Protein 8WZC (pdb70)

Sequence (163 aa):
SNADLRHIVIDGSNVAMVHGLQHYFSSRGIAIAVQYFWDRGHRDITVFVPQWAFSKDAKVRESHFLQKLYSLSLLSLTPSRVMDGKRISSYDDRFMVKLAEETDGIIVSNDQFRDLAEESEKWMAIIRERLLPFTFVGNLFMVPDDPLGRNGPTLDEFLKKPA

InterPro domains:
  IPR021869 Ribonuclease Zc3h12a-like, NYN domain [PF11977] (437-589)
  IPR036612 K Homology domain, type 1 superfamily [SSF54791] (58-141)
  IPR051101 ZC3H12/N4BP1 Ribonuclease and Regulator [PTHR12876] (349-623)
  IPR056578 N4BP1, C-terminal UBA domain [PF23054] (630-675)
  IPR056629 N4BP1, first type I KH-domain [PF23050] (12-75)
  IPR056629 N4BP1, first type I KH-domain [cd09032] (12-74)
  IPR056630 N4BP1, second type I KH-domain [PF23052] (76-196)

Radius of gyration: 15.62 Å; Cα contacts (8 Å, |Δi|>4): 281; chains: 1; bounding box: 35×49×38 Å

Structure (mmCIF, N/CA/C/O backbone):
data_8WZC
#
_entry.id   8WZC
#
_cell.length_a   111.197
_cell.length_b   111.197
_cell.length_c   111.197
_cell.angle_alpha   90.000
_cell.angle_beta   90.000
_cell.angle_gamma   90.000
#
_symmetry.space_group_name_H-M   'P 41 3 2'
#
loop_
_entity.id
_entity.type
_entity.pdbx_description
1 polymer 'Protein KHNYN'
2 polymer "RNA (5'-R(P*UP*UP*UP*AP*U)-3')"
3 non-polymer GLYCEROL
4 non-polymer 'MAGNESIUM ION'
5 water water
#
loop_
_atom_site.group_PDB
_atom_site.id
_atom_site.type_symbol
_atom_site.label_atom_id
_atom_site.label_alt_id
_atom_site.label_comp_id
_atom_site.label_asym_id
_atom_site.label_entity_id
_atom_site.label_seq_id
_atom_site.pdbx_PDB_ins_code
_atom_site.Cartn_x
_atom_site.Cartn_y
_atom_site.Cartn_z
_atom_site.occupancy
_atom_site.B_iso_or_equiv
_atom_site.auth_seq_id
_atom_site.auth_comp_id
_atom_site.auth_asym_id
_atom_site.auth_atom_id
_atom_site.pdbx_PDB_model_num
ATOM 1 N N . SER A 1 1 ? 71.615 106.687 58.549 1.000 103.729 474 SER A N 1
ATOM 2 C CA . SER A 1 1 ? 72.717 107.656 58.784 1.000 105.762 474 SER A CA 1
ATOM 3 C C . SER A 1 1 ? 72.395 108.929 58.005 1.000 120.766 474 SER A C 1
ATOM 4 O O . SER A 1 1 ? 71.996 109.934 58.592 1.000 131.038 474 SER A O 1
ATOM 7 N N . ASN A 1 2 ? 72.494 108.852 56.673 1.000 118.363 475 ASN A N 1
ATOM 8 C CA . ASN A 1 2 ? 72.303 110.025 55.838 1.000 122.755 475 ASN A CA 1
ATOM 9 C C . ASN A 1 2 ? 71.107 109.827 54.909 1.000 119.448 475 ASN A C 1
ATOM 10 O O . ASN A 1 2 ? 70.836 110.698 54.085 1.000 130.934 475 ASN A O 1
ATOM 15 N N . ALA A 1 3 ? 70.386 108.704 55.068 1.000 102.456 476 ALA A N 1
ATOM 16 C CA . ALA A 1 3 ? 69.254 108.355 54.214 1.000 96.158 476 ALA A CA 1
ATOM 17 C C . ALA A 1 3 ? 69.691 108.008 52.786 1.000 84.786 476 ALA A C 1
ATOM 18 O O . ALA A 1 3 ? 68.850 107.889 51.897 1.000 83.001 476 ALA A O 1
ATOM 20 N N . ASP A 1 4 ? 70.999 107.827 52.559 1.000 76.048 477 ASP A N 1
ATOM 21 C CA . ASP A 1 4 ? 71.489 107.348 51.276 1.000 71.362 477 ASP A CA 1
ATOM 22 C C . ASP A 1 4 ? 72.051 105.926 51.416 1.000 53.439 477 ASP A C 1
ATOM 23 O O . ASP A 1 4 ? 72.572 105.390 50.438 1.000 47.458 477 ASP A O 1
ATOM 28 N N . LEU A 1 5 ? 71.892 105.295 52.600 1.000 43.778 478 LEU A N 1
ATOM 29 C CA . LEU A 1 5 ? 72.372 103.931 52.820 1.000 37.986 478 LEU A CA 1
ATOM 30 C C . LEU A 1 5 ? 71.543 102.905 52.047 1.000 35.162 478 LEU A C 1
ATOM 31 O O . LEU A 1 5 ? 70.317 102.985 52.009 1.000 34.853 478 LEU A O 1
ATOM 36 N N . ARG A 1 6 ? 72.205 101.886 51.479 1.000 29.053 479 ARG A N 1
ATOM 37 C CA . ARG A 1 6 ? 71.527 100.834 50.741 1.000 32.576 479 ARG A CA 1
ATOM 38 C C . ARG A 1 6 ? 70.881 99.837 51.711 1.000 28.622 479 ARG A C 1
ATOM 39 O O . ARG A 1 6 ? 71.338 99.669 52.842 1.000 29.309 479 ARG A O 1
ATOM 47 N N . HIS A 1 7 ? 69.829 99.181 51.223 1.000 28.084 480 HIS A N 1
ATOM 48 C CA . HIS A 1 7 ? 69.215 98.046 51.892 1.000 26.701 480 HIS A CA 1
ATOM 49 C C . HIS A 1 7 ? 70.254 96.908 51.969 1.000 25.434 480 HIS A C 1
ATOM 50 O O . HIS A 1 7 ? 70.882 96.557 50.980 1.000 26.854 480 HIS A O 1
ATOM 57 N N . ILE A 1 8 ? 70.343 96.269 53.125 1.000 24.411 481 ILE A N 1
ATOM 58 C CA . ILE A 1 8 ? 71.235 95.119 53.325 1.000 23.256 481 ILE A CA 1
ATOM 59 C C . ILE A 1 8 ? 70.431 93.814 53.304 1.000 23.356 481 ILE A C 1
ATOM 60 O O . ILE A 1 8 ? 69.564 93.603 54.153 1.000 21.627 481 ILE A O 1
ATOM 65 N N . VAL A 1 9 ? 70.681 92.963 52.317 1.000 20.170 482 VAL A N 1
ATOM 66 C CA . VAL A 1 9 ? 70.069 91.648 52.208 1.000 21.567 482 VAL A CA 1
ATOM 67 C C . VAL A 1 9 ? 71.098 90.623 52.713 1.000 23.248 482 VAL A C 1
ATOM 68 O O . VAL A 1 9 ? 72.141 90.510 52.101 1.000 24.399 482 VAL A O 1
ATOM 72 N N . ILE A 1 10 ? 70.773 89.854 53.751 1.000 22.078 483 ILE A N 1
ATOM 73 C CA . ILE A 1 10 ? 71.695 88.870 54.328 1.000 20.033 483 ILE A CA 1
ATOM 74 C C . ILE A 1 10 ? 71.298 87.449 53.976 1.000 20.987 483 ILE A C 1
ATOM 75 O O . ILE A 1 10 ? 70.170 86.988 54.167 1.000 21.310 483 ILE A O 1
ATOM 80 N N . ASP A 1 11 ? 72.263 86.725 53.383 1.000 22.921 484 ASP A N 1
ATOM 81 C CA . ASP A 1 11 ? 72.168 85.297 53.175 1.000 19.658 484 ASP A CA 1
ATOM 82 C C . ASP A 1 11 ? 72.380 84.667 54.536 1.000 22.152 484 ASP A C 1
ATOM 83 O O . ASP A 1 11 ? 73.516 84.480 54.990 1.000 22.392 484 ASP A O 1
ATOM 88 N N . GLY A 1 12 ? 71.292 84.414 55.260 1.000 19.521 485 GLY A N 1
ATOM 89 C CA . GLY A 1 12 ? 71.432 83.951 56.629 1.000 17.894 485 GLY A CA 1
ATOM 90 C C . GLY A 1 12 ? 72.095 82.586 56.744 1.000 18.778 485 GLY A C 1
ATOM 91 O O . GLY A 1 12 ? 72.876 82.364 57.661 1.000 19.008 485 GLY A O 1
ATOM 92 N N . SER A 1 13 ? 71.749 81.657 55.855 1.000 20.681 486 SER A N 1
ATOM 93 C CA . SER A 1 13 ? 72.296 80.311 55.915 1.000 22.244 486 SER A CA 1
ATOM 94 C C . SER A 1 13 ? 73.804 80.379 55.744 1.000 20.902 486 SER A C 1
ATOM 95 O O . SER A 1 13 ? 74.576 79.673 56.423 1.000 23.073 486 SER A O 1
ATOM 98 N N . ASN A 1 14 ? 74.224 81.190 54.772 1.000 21.773 487 ASN A N 1
ATOM 99 C CA . ASN A 1 14 ? 75.638 81.306 54.444 1.000 21.114 487 ASN A CA 1
ATOM 100 C C . ASN A 1 14 ? 76.422 81.895 55.617 1.000 23.663 487 ASN A C 1
ATOM 101 O O . ASN A 1 14 ? 77.478 81.376 56.026 1.000 21.078 487 ASN A O 1
ATOM 106 N N . VAL A 1 15 ? 75.907 82.970 56.197 1.000 17.985 488 VAL A N 1
ATOM 107 C CA . VAL A 1 15 ? 76.531 83.574 57.357 1.000 16.684 488 VAL A CA 1
ATOM 108 C C . VAL A 1 15 ? 76.564 82.587 58.528 1.000 18.140 488 VAL A C 1
ATOM 109 O O . VAL A 1 15 ? 77.560 82.526 59.263 1.000 18.958 488 VAL A O 1
ATOM 113 N N . ALA A 1 16 ? 75.433 81.906 58.810 1.000 17.172 489 ALA A N 1
ATOM 114 C CA . ALA A 1 16 ? 75.385 81.027 59.974 1.000 16.328 489 ALA A CA 1
ATOM 115 C C . ALA A 1 16 ? 76.425 79.899 59.840 1.000 17.079 489 ALA A C 1
ATOM 116 O O . ALA A 1 16 ? 77.055 79.533 60.824 1.000 18.361 489 ALA A O 1
ATOM 118 N N . MET A 1 17 ? 76.511 79.306 58.642 1.000 17.060 490 MET A N 1
ATOM 119 C CA . MET A 1 17 ? 77.407 78.199 58.360 1.000 18.275 490 MET A CA 1
ATOM 120 C C . MET A 1 17 ? 78.870 78.639 58.439 1.000 21.403 490 MET A C 1
ATOM 121 O O . MET A 1 17 ? 79.687 77.875 58.910 1.000 20.412 490 MET A O 1
ATOM 126 N N . VAL A 1 18 ? 79.208 79.851 58.027 1.000 19.030 491 VAL A N 1
ATOM 127 C CA . VAL A 1 18 ? 80.563 80.338 58.146 1.000 21.442 491 VAL A CA 1
ATOM 128 C C . VAL A 1 18 ? 80.917 80.534 59.600 1.000 21.816 491 VAL A C 1
ATOM 129 O O . VAL A 1 18 ? 81.960 80.076 60.077 1.000 21.793 491 VAL A O 1
ATOM 133 N N . HIS A 1 19 ? 80.030 81.173 60.355 1.000 19.400 492 HIS A N 1
ATOM 134 C CA . HIS A 1 19 ? 80.266 81.337 61.766 1.000 17.882 492 HIS A CA 1
ATOM 135 C C . HIS A 1 19 ? 80.435 79.972 62.446 1.000 20.150 492 HIS A C 1
ATOM 136 O O . HIS A 1 19 ? 81.223 79.847 63.384 1.000 18.307 492 HIS A O 1
ATOM 143 N N . GLY A 1 20 ? 79.689 78.956 61.996 1.000 18.024 493 GLY A N 1
ATOM 144 C CA . GLY A 1 20 ? 79.717 77.630 62.596 1.000 19.748 493 GLY A CA 1
ATOM 145 C C . GLY A 1 20 ? 80.798 76.691 62.030 1.000 18.786 493 GLY A C 1
ATOM 146 O O . GLY A 1 20 ? 80.672 75.475 62.207 1.000 19.219 493 GLY A O 1
ATOM 147 N N . LEU A 1 21 ? 81.739 77.249 61.250 1.000 18.116 494 LEU A N 1
ATOM 148 C CA . LEU A 1 21 ? 82.844 76.508 60.640 1.000 18.897 494 LEU A CA 1
ATOM 149 C C . LEU A 1 21 ? 82.372 75.355 59.772 1.000 20.635 494 LEU A C 1
ATOM 150 O O . LEU A 1 21 ? 83.002 74.276 59.759 1.000 19.670 494 LEU A O 1
ATOM 155 N N . GLN A 1 22 ? 81.287 75.596 59.034 1.000 17.452 495 GLN A N 1
ATOM 156 C CA . GLN A 1 22 ? 80.685 74.662 58.121 1.000 20.032 495 GLN A CA 1
ATOM 157 C C . GLN A 1 22 ? 80.197 73.425 58.863 1.000 22.718 495 GLN A C 1
ATOM 158 O O . GLN A 1 22 ? 79.920 72.429 58.248 1.000 26.461 495 GLN A O 1
ATOM 164 N N . HIS A 1 23 ? 80.004 73.507 60.166 1.000 20.426 496 HIS A N 1
ATOM 165 C CA . HIS A 1 23 ? 79.513 72.385 60.915 1.000 20.863 496 HIS A CA 1
ATOM 166 C C . HIS A 1 23 ? 78.158 72.723 61.559 1.000 19.683 496 HIS A C 1
ATOM 167 O O . HIS A 1 23 ? 77.211 71.966 61.470 1.000 25.258 496 HIS A O 1
ATOM 174 N N . TYR A 1 24 ? 78.107 73.807 62.314 1.000 20.676 497 TYR A N 1
ATOM 175 C CA . TYR A 1 24 ? 76.876 74.231 62.965 1.000 18.126 497 TYR A CA 1
ATOM 176 C C . TYR A 1 24 ? 76.199 75.298 62.128 1.000 19.203 497 TYR A C 1
ATOM 177 O O . TYR A 1 24 ? 76.897 76.143 61.560 1.000 18.612 497 TYR A O 1
ATOM 186 N N . PHE A 1 25 ? 74.865 75.304 62.113 1.000 20.198 498 PHE A N 1
ATOM 187 C CA . PHE A 1 25 ? 74.099 76.473 61.652 1.000 19.708 498 PHE A CA 1
ATOM 188 C C . PHE A 1 25 ? 74.072 77.432 62.817 1.000 19.973 498 PHE A C 1
ATOM 189 O O . PHE A 1 25 ? 73.245 77.304 63.721 1.000 22.486 498 PHE A O 1
ATOM 197 N N . SER A 1 26 ? 75.036 78.357 62.829 1.000 18.831 499 SER A N 1
ATOM 198 C CA . SER A 1 26 ? 75.314 79.153 64.027 1.000 17.868 499 SER A CA 1
ATOM 199 C C . SER A 1 26 ? 74.534 80.471 63.955 1.000 21.535 499 SER A C 1
ATOM 200 O O . SER A 1 26 ? 74.975 81.447 63.344 1.000 20.032 499 SER A O 1
ATOM 203 N N . SER A 1 27 ? 73.382 80.510 64.631 1.000 18.038 500 SER A N 1
ATOM 204 C CA . SER A 1 27 ? 72.473 81.632 64.510 1.000 19.106 500 SER A CA 1
ATOM 205 C C . SER A 1 27 ? 73.147 82.908 65.004 1.000 18.174 500 SER A C 1
ATOM 206 O O . SER A 1 27 ? 72.825 83.994 64.527 1.000 18.207 500 SER A O 1
ATOM 209 N N . ARG A 1 28 ? 74.021 82.786 66.018 1.000 18.142 501 ARG A N 1
ATOM 210 C CA . ARG A 1 28 ? 74.712 83.931 66.589 1.000 17.893 501 ARG A CA 1
ATOM 211 C C . ARG A 1 28 ? 75.426 84.735 65.514 1.000 18.249 501 ARG A C 1
ATOM 212 O O . ARG A 1 28 ? 75.507 85.945 65.606 1.000 18.775 501 ARG A O 1
ATOM 220 N N . GLY A 1 29 ? 75.970 84.038 64.498 1.000 17.501 502 GLY A N 1
ATOM 221 C CA . GLY A 1 29 ? 76.706 84.693 63.420 1.000 18.866 502 GLY A CA 1
ATOM 222 C C . GLY A 1 29 ? 75.836 85.650 62.618 1.000 17.830 502 GLY A C 1
ATOM 223 O O . GLY A 1 29 ? 76.277 86.714 62.256 1.000 17.610 502 GLY A O 1
ATOM 224 N N . ILE A 1 30 ? 74.567 85.290 62.435 1.000 18.197 503 ILE A N 1
ATOM 225 C CA . ILE A 1 30 ? 73.609 86.144 61.763 1.000 18.473 503 ILE A CA 1
ATOM 226 C C . ILE A 1 30 ? 73.346 87.385 62.616 1.000 17.294 503 ILE A C 1
ATOM 227 O O . ILE A 1 30 ? 73.373 88.484 62.077 1.000 18.375 503 ILE A O 1
ATOM 232 N N . ALA A 1 31 ? 73.108 87.231 63.912 1.000 18.909 504 ALA A N 1
ATOM 233 C CA . ALA A 1 31 ? 72.893 88.394 64.778 1.000 21.614 504 ALA A CA 1
ATOM 234 C C . ALA A 1 31 ? 74.116 89.320 64.797 1.000 23.065 504 ALA A C 1
ATOM 235 O O . ALA A 1 31 ? 73.948 90.531 64.802 1.000 19.635 504 ALA A O 1
ATOM 237 N N . ILE A 1 32 ? 75.343 88.761 64.771 1.000 21.120 505 ILE A N 1
ATOM 238 C CA . ILE A 1 32 ? 76.552 89.562 64.754 1.000 19.790 505 ILE A CA 1
ATOM 239 C C . ILE A 1 32 ? 76.624 90.362 63.454 1.000 20.652 505 ILE A C 1
ATOM 240 O O . ILE A 1 32 ? 77.002 91.539 63.455 1.000 24.215 505 ILE A O 1
ATOM 245 N N . ALA A 1 33 ? 76.342 89.702 62.318 1.000 20.326 506 ALA A N 1
ATOM 246 C CA . ALA A 1 33 ? 76.373 90.366 61.025 1.000 19.984 506 ALA A CA 1
ATOM 247 C C . ALA A 1 33 ? 75.365 91.522 61.028 1.000 22.400 506 ALA A C 1
ATOM 248 O O . ALA A 1 33 ? 75.660 92.615 60.571 1.000 20.738 506 ALA A O 1
ATOM 250 N N . VAL A 1 34 ? 74.156 91.289 61.546 1.000 20.690 507 VAL A N 1
ATOM 251 C CA . VAL A 1 34 ? 73.131 92.326 61.559 1.000 22.278 507 VAL A CA 1
ATOM 252 C C . VAL A 1 34 ? 73.614 93.495 62.394 1.000 20.623 507 VAL A C 1
ATOM 253 O O . VAL A 1 34 ? 73.514 94.633 61.942 1.000 20.849 507 VAL A O 1
ATOM 257 N N . GLN A 1 35 ? 74.192 93.213 63.561 1.000 21.538 508 GLN A N 1
ATOM 258 C CA . GLN A 1 35 ? 74.644 94.274 64.454 1.000 22.739 508 GLN A CA 1
ATOM 259 C C . GLN A 1 35 ? 75.721 95.153 63.796 1.000 26.982 508 GLN A C 1
ATOM 260 O O . GLN A 1 35 ? 75.796 96.374 64.047 1.000 27.816 508 GLN A O 1
ATOM 266 N N . TYR A 1 36 ? 76.549 94.543 62.951 1.000 24.744 509 TYR A N 1
ATOM 267 C CA . TYR A 1 36 ? 77.608 95.258 62.259 1.000 22.173 509 TYR A CA 1
ATOM 268 C C . TYR A 1 36 ? 76.987 96.393 61.433 1.000 24.297 509 TYR A C 1
ATOM 269 O O . TYR A 1 36 ? 77.414 97.566 61.526 1.000 24.415 509 TYR A O 1
ATOM 278 N N . PHE A 1 37 ? 75.990 96.045 60.604 1.000 22.051 510 PHE A N 1
ATOM 279 C CA . PHE A 1 37 ? 75.348 97.003 59.712 1.000 23.008 510 PHE A CA 1
ATOM 280 C C . PHE A 1 37 ? 74.508 98.000 60.511 1.000 24.954 510 PHE A C 1
ATOM 281 O O . PHE A 1 37 ? 74.529 99.192 60.208 1.000 25.712 510 PHE A O 1
ATOM 289 N N . TRP A 1 38 ? 73.806 97.503 61.539 1.000 25.038 51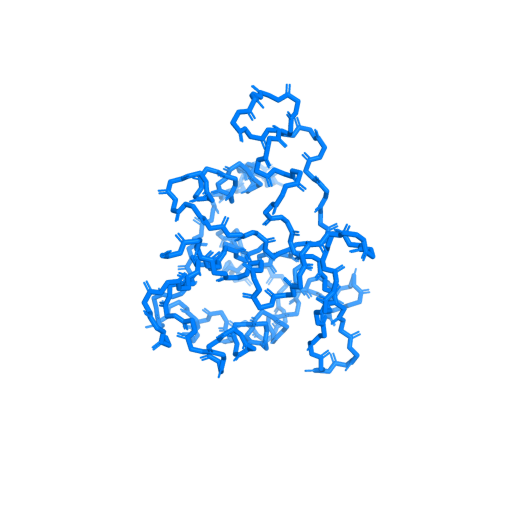1 TRP A N 1
ATOM 290 C CA . TRP A 1 38 ? 73.000 98.357 62.395 1.000 27.349 511 TRP A CA 1
ATOM 291 C C . TRP A 1 38 ? 73.851 99.479 62.999 1.000 30.764 511 TRP A C 1
ATOM 292 O O . TRP A 1 38 ? 73.424 100.634 63.062 1.000 26.633 511 TRP A O 1
ATOM 303 N N . ASP A 1 39 ? 75.040 99.099 63.476 1.000 28.649 512 ASP A N 1
ATOM 304 C CA . ASP A 1 39 ? 75.956 100.000 64.144 1.000 30.752 512 ASP A CA 1
ATOM 305 C C . ASP A 1 39 ? 76.469 101.044 63.157 1.000 32.191 512 ASP A C 1
ATOM 306 O O . ASP A 1 39 ? 76.842 102.129 63.592 1.000 33.937 512 ASP A O 1
ATOM 311 N N . ARG A 1 40 ? 76.485 100.741 61.851 1.000 29.579 513 ARG A N 1
ATOM 312 C CA . ARG A 1 40 ? 76.850 101.739 60.859 1.000 31.917 513 ARG A CA 1
ATOM 313 C C . ARG A 1 40 ? 75.681 102.679 60.503 1.000 34.383 513 ARG A C 1
ATOM 314 O O . ARG A 1 40 ? 75.860 103.577 59.693 1.000 33.733 513 ARG A O 1
ATOM 322 N N . GLY A 1 41 ? 74.478 102.436 61.023 1.000 30.934 514 GLY A N 1
ATOM 323 C CA . GLY A 1 41 ? 73.327 103.289 60.747 1.000 34.481 514 GLY A CA 1
ATOM 324 C C . GLY A 1 41 ? 72.306 102.676 59.792 1.000 37.935 514 GLY A C 1
ATOM 325 O O . GLY A 1 41 ? 71.283 103.301 59.516 1.000 33.782 514 GLY A O 1
ATOM 326 N N . HIS A 1 42 ? 72.545 101.437 59.329 1.000 32.180 515 HIS A N 1
ATOM 327 C CA . HIS A 1 42 ? 71.619 100.800 58.410 1.000 30.765 515 HIS A CA 1
ATOM 328 C C . HIS A 1 42 ? 70.353 100.453 59.181 1.000 30.623 515 HIS A C 1
ATOM 329 O O . HIS A 1 42 ? 70.447 99.964 60.292 1.000 29.179 515 HIS A O 1
ATOM 336 N N . ARG A 1 43 ? 69.183 100.801 58.622 1.000 31.495 516 ARG A N 1
ATOM 337 C CA . ARG A 1 43 ? 67.911 100.470 59.250 1.000 30.618 516 ARG A CA 1
ATOM 338 C C . ARG A 1 43 ? 67.029 99.658 58.300 1.000 29.811 516 ARG A C 1
ATOM 339 O O . ARG A 1 43 ? 65.982 99.155 58.704 1.000 31.955 516 ARG A O 1
ATOM 347 N N . ASP A 1 44 ? 67.440 99.551 57.033 1.000 27.588 517 ASP A N 1
ATOM 348 C CA . ASP A 1 44 ? 66.800 98.676 56.074 1.000 24.718 517 ASP A CA 1
ATOM 349 C C . ASP A 1 44 ? 67.642 97.408 55.913 1.000 29.050 517 ASP A C 1
ATOM 350 O O . ASP A 1 44 ? 68.613 97.387 55.153 1.000 25.314 517 ASP A O 1
ATOM 355 N N . ILE A 1 45 ? 67.246 96.341 56.622 1.000 24.770 518 ILE A N 1
ATOM 356 C CA . ILE A 1 45 ? 68.005 95.089 56.658 1.000 23.255 518 ILE A CA 1
ATOM 357 C C . ILE A 1 45 ? 67.013 93.939 56.599 1.000 24.261 518 ILE A C 1
ATOM 358 O O . ILE A 1 45 ? 66.004 93.992 57.306 1.000 24.399 518 ILE A O 1
ATOM 363 N N . THR A 1 46 ? 67.289 92.939 55.761 1.000 19.230 519 THR A N 1
ATOM 364 C CA . THR A 1 46 ? 66.495 91.735 55.643 1.000 20.382 519 THR A CA 1
ATOM 365 C C . THR A 1 46 ? 67.428 90.519 55.701 1.000 20.986 519 THR A C 1
ATOM 366 O O . THR A 1 46 ? 68.340 90.402 54.875 1.000 21.149 519 THR A O 1
ATOM 370 N N . VAL A 1 47 ? 67.185 89.614 56.654 1.000 18.444 520 VAL A N 1
ATOM 371 C CA . VAL A 1 47 ? 67.828 88.310 56.648 1.000 19.179 520 VAL A CA 1
ATOM 372 C C . VAL A 1 47 ? 66.862 87.282 56.097 1.000 19.076 520 VAL A C 1
ATOM 373 O O . VAL A 1 47 ? 65.750 87.193 56.612 1.000 19.457 520 VAL A O 1
ATOM 377 N N . PHE A 1 48 ? 67.305 86.512 55.087 1.000 17.666 521 PHE A N 1
ATOM 378 C CA . PHE A 1 48 ? 66.621 85.298 54.681 1.000 19.755 521 PHE A CA 1
ATOM 379 C C . PHE A 1 48 ? 67.203 84.053 55.333 1.000 22.596 521 PHE A C 1
ATOM 380 O O . PHE A 1 48 ? 68.404 83.817 55.197 1.000 19.560 521 PHE A O 1
ATOM 388 N N . VAL A 1 49 ? 66.319 83.253 55.957 1.000 19.947 522 VAL A N 1
ATOM 389 C CA . VAL A 1 49 ? 66.622 81.882 56.313 1.000 20.262 522 VAL A CA 1
ATOM 390 C C . VAL A 1 49 ? 65.465 81.004 55.869 1.000 23.476 522 VAL A C 1
ATOM 391 O O . VAL A 1 49 ? 64.333 81.473 55.682 1.000 19.155 522 VAL A O 1
ATOM 395 N N . PRO A 1 50 ? 65.707 79.691 55.687 1.000 21.266 523 PRO A N 1
ATOM 396 C CA . PRO A 1 50 ? 64.641 78.752 55.341 1.000 21.642 523 PRO A CA 1
ATOM 397 C C . PRO A 1 50 ? 63.712 78.492 56.510 1.000 21.336 523 PRO A C 1
ATOM 398 O O . PRO A 1 50 ? 64.119 78.614 57.668 1.000 22.118 523 PRO A O 1
ATOM 402 N N . GLN A 1 51 ? 62.434 78.222 56.168 1.000 22.913 524 GLN A N 1
ATOM 403 C CA . GLN A 1 51 ? 61.382 77.861 57.109 1.000 25.437 524 GLN A CA 1
ATOM 404 C C . GLN A 1 51 ? 61.872 76.787 58.078 1.000 25.549 524 GLN A C 1
ATOM 405 O O . GLN A 1 51 ? 61.619 76.938 59.259 1.000 25.463 524 GLN A O 1
ATOM 411 N N . TRP A 1 52 ? 62.676 75.810 57.598 1.000 26.544 525 TRP A N 1
ATOM 412 C CA . TRP A 1 52 ? 63.130 74.706 58.440 1.000 31.601 525 TRP A CA 1
ATOM 413 C C . TRP A 1 52 ? 64.004 75.181 59.590 1.000 32.492 525 TRP A C 1
ATOM 414 O O . TRP A 1 52 ? 64.061 74.521 60.610 1.000 34.644 525 TRP A O 1
ATOM 425 N N . ALA A 1 53 ? 64.696 76.313 59.433 1.000 30.024 526 ALA A N 1
ATOM 426 C CA . ALA A 1 53 ? 65.538 76.815 60.509 1.000 31.995 526 ALA A CA 1
ATOM 427 C C . ALA A 1 53 ? 64.730 77.227 61.756 1.000 35.975 526 ALA A C 1
ATOM 428 O O . ALA A 1 53 ? 65.391 77.463 62.761 1.000 38.802 526 ALA A O 1
ATOM 430 N N . PHE A 1 54 ? 63.368 77.196 61.733 1.000 46.396 527 PHE A N 1
ATOM 431 C CA . PHE A 1 54 ? 62.517 77.174 62.942 1.000 50.190 527 PHE A CA 1
ATOM 432 C C . PHE A 1 54 ? 61.866 75.831 63.325 1.000 59.104 527 PHE A C 1
ATOM 433 O O . PHE A 1 54 ? 61.444 75.642 64.469 1.000 56.410 527 PHE A O 1
ATOM 441 N N . SER A 1 55 ? 61.782 74.887 62.399 1.000 68.830 528 SER A N 1
ATOM 442 C CA . SER A 1 55 ? 61.378 73.522 62.703 1.000 75.429 528 SER A CA 1
ATOM 443 C C . SER A 1 55 ? 62.053 72.971 63.970 1.000 80.306 528 SER A C 1
ATOM 444 O O . SER A 1 55 ? 63.276 73.076 64.143 1.000 65.188 528 SER A O 1
ATOM 447 N N . LYS A 1 56 ? 61.234 72.320 64.825 1.000 85.704 529 LYS A N 1
ATOM 448 C CA . LYS A 1 56 ? 61.693 71.706 66.068 1.000 89.141 529 LYS A CA 1
ATOM 449 C C . LYS A 1 56 ? 62.687 70.590 65.744 1.000 90.858 529 LYS A C 1
ATOM 450 O O . LYS A 1 56 ? 63.585 70.317 66.543 1.000 85.699 529 LYS A O 1
ATOM 456 N N . ASP A 1 57 ? 62.520 69.970 64.560 1.000 90.940 530 ASP A N 1
ATOM 457 C CA . ASP A 1 57 ? 63.244 68.767 64.172 1.000 97.704 530 ASP A CA 1
ATOM 458 C C . ASP A 1 57 ? 64.670 69.103 63.737 1.000 89.228 530 ASP A C 1
ATOM 459 O O . ASP A 1 57 ? 65.543 68.232 63.779 1.000 83.459 530 ASP A O 1
ATOM 464 N N . ALA A 1 58 ? 64.893 70.364 63.334 1.000 78.004 531 ALA A N 1
ATOM 465 C CA . ALA A 1 58 ? 66.145 70.781 62.718 1.000 76.470 531 ALA A CA 1
ATOM 466 C C . ALA A 1 58 ? 67.193 71.165 63.771 1.000 73.459 531 ALA A C 1
ATOM 467 O O . ALA A 1 58 ? 66.883 71.742 64.818 1.000 58.920 531 ALA A O 1
ATOM 469 N N . LYS A 1 59 ? 68.457 70.853 63.445 1.000 70.465 532 LYS A N 1
ATOM 470 C CA . LYS A 1 59 ? 69.597 71.170 64.288 1.000 68.230 532 LYS A CA 1
ATOM 471 C C . LYS A 1 59 ? 70.068 72.568 63.906 1.000 60.561 532 LYS A C 1
ATOM 472 O O . LYS A 1 59 ? 70.758 72.735 62.894 1.000 59.988 532 LYS A O 1
ATOM 478 N N . VAL A 1 60 ? 69.667 73.557 64.721 1.000 49.501 533 VAL A N 1
ATOM 479 C CA . VAL A 1 60 ? 70.173 74.909 64.582 1.000 34.978 533 VAL A CA 1
ATOM 480 C C . VAL A 1 60 ? 70.756 75.356 65.915 1.000 29.751 533 VAL A C 1
ATOM 481 O O . VAL A 1 60 ? 70.209 75.080 66.963 1.000 30.305 533 VAL A O 1
ATOM 485 N N . ARG A 1 61 ? 71.905 76.009 65.881 1.000 22.246 534 ARG A N 1
ATOM 486 C CA . ARG A 1 61 ? 72.569 76.396 67.114 1.000 24.653 534 ARG A CA 1
ATOM 487 C C . ARG A 1 61 ? 72.063 77.782 67.536 1.000 24.783 534 ARG A C 1
ATOM 488 O O . ARG A 1 61 ? 71.892 78.668 66.700 1.000 21.121 534 ARG A O 1
ATOM 496 N N . GLU A 1 62 ? 71.820 77.941 68.844 1.000 23.107 535 GLU A N 1
ATOM 497 C CA . GLU A 1 62 ? 71.380 79.178 69.474 1.000 22.389 535 GLU A CA 1
ATOM 498 C C . GLU A 1 62 ? 70.263 79.842 68.668 1.000 21.797 535 GLU A C 1
ATOM 499 O O . GLU A 1 62 ? 70.367 81.026 68.330 1.000 19.183 535 GLU A O 1
ATOM 505 N N . SER A 1 63 ? 69.182 79.077 68.433 1.000 20.296 536 SER A N 1
ATOM 506 C CA . SER A 1 63 ? 68.061 79.483 67.617 1.000 20.251 536 SER A CA 1
ATOM 507 C C . SER A 1 63 ? 67.324 80.702 68.187 1.0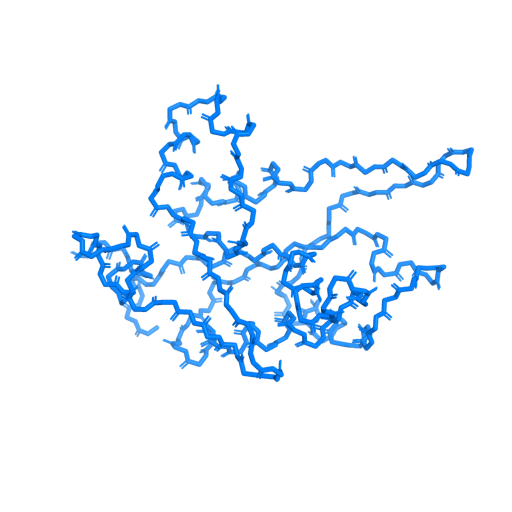00 19.995 536 SER A C 1
ATOM 508 O O . SER A 1 63 ? 66.603 81.353 67.443 1.000 18.531 536 SER A O 1
ATOM 511 N N . HIS A 1 64 ? 67.476 81.000 69.460 1.000 19.179 537 HIS A N 1
ATOM 512 C CA . HIS A 1 64 ? 66.822 82.166 70.046 1.000 22.150 537 HIS A CA 1
ATOM 513 C C . HIS A 1 64 ? 67.291 83.457 69.365 1.000 21.563 537 HIS A C 1
ATOM 514 O O . HIS A 1 64 ? 66.561 84.442 69.356 1.000 21.054 537 HIS A O 1
ATOM 521 N N . PHE A 1 65 ? 68.490 83.486 68.777 1.000 18.713 538 PHE A N 1
ATOM 522 C CA . PHE A 1 65 ? 68.868 84.658 67.981 1.000 17.651 538 PHE A CA 1
ATOM 523 C C . PHE A 1 65 ? 67.945 84.880 66.795 1.000 17.835 538 PHE A C 1
ATOM 524 O O . PHE A 1 65 ? 67.717 86.033 66.441 1.000 20.464 538 PHE A O 1
ATOM 532 N N . LEU A 1 66 ? 67.468 83.799 66.177 1.000 17.506 539 LEU A N 1
ATOM 533 C CA . LEU A 1 66 ? 66.561 83.926 65.076 1.000 19.026 539 LEU A CA 1
ATOM 534 C C . LEU A 1 66 ? 65.246 84.526 65.564 1.000 19.605 539 LEU A C 1
ATOM 535 O O . LEU A 1 66 ? 64.590 85.242 64.818 1.000 19.134 539 LEU A O 1
ATOM 540 N N . GLN A 1 67 ? 64.785 84.074 66.708 1.000 21.898 540 GLN A N 1
ATOM 541 C CA . GLN A 1 67 ? 63.553 84.606 67.287 1.000 22.825 540 GLN A CA 1
ATOM 542 C C . GLN A 1 67 ? 63.677 86.097 67.555 1.000 22.343 540 GLN A C 1
ATOM 543 O O . GLN A 1 67 ? 62.704 86.840 67.318 1.000 23.357 540 GLN A O 1
ATOM 549 N N . LYS A 1 68 ? 64.819 86.531 68.112 1.000 21.176 541 LYS A N 1
ATOM 550 C CA . LYS A 1 68 ? 65.069 87.949 68.353 1.000 22.602 541 LYS A CA 1
ATOM 551 C C . LYS A 1 68 ? 64.999 88.729 67.050 1.000 21.183 541 LYS A C 1
ATOM 552 O O . LYS A 1 68 ? 64.282 89.702 66.952 1.000 20.736 541 LYS A O 1
ATOM 558 N N . LEU A 1 69 ? 65.673 88.246 66.000 1.000 18.829 542 LEU A N 1
ATOM 559 C CA . LEU A 1 69 ? 65.660 88.939 64.715 1.000 18.033 542 LEU A CA 1
ATOM 560 C C . LEU A 1 69 ? 64.262 88.946 64.082 1.000 20.864 542 LEU A C 1
ATOM 561 O O . LEU A 1 69 ? 63.899 89.952 63.515 1.000 19.197 542 LEU A O 1
ATOM 566 N N . TYR A 1 70 ? 63.504 87.840 64.194 1.000 20.853 543 TYR A N 1
ATOM 567 C CA . TYR A 1 70 ? 62.153 87.775 63.687 1.000 22.336 543 TYR A CA 1
ATOM 568 C C . TYR A 1 70 ? 61.291 88.887 64.306 1.000 22.176 543 TYR A C 1
ATOM 569 O O . TYR A 1 70 ? 60.564 89.578 63.581 1.000 20.658 543 TYR A O 1
ATOM 578 N N . SER A 1 71 ? 61.332 88.968 65.640 1.000 25.910 544 SER A N 1
ATOM 579 C CA . SER A 1 71 ? 60.578 89.954 66.417 1.000 29.480 544 SER A CA 1
ATOM 580 C C . SER A 1 71 ? 61.019 91.390 66.160 1.000 31.089 544 SER A C 1
ATOM 581 O O . SER A 1 71 ? 60.265 92.315 66.390 1.000 32.014 544 SER A O 1
ATOM 584 N N . LEU A 1 72 ? 62.251 91.599 65.698 1.000 26.211 545 LEU A N 1
ATOM 585 C CA . LEU A 1 72 ? 62.655 92.916 65.286 1.000 26.027 545 LEU A CA 1
ATOM 586 C C . LEU A 1 72 ? 62.301 93.225 63.840 1.000 22.682 545 LEU A C 1
ATOM 587 O O . LEU A 1 72 ? 62.809 94.222 63.360 1.000 24.425 545 LEU A O 1
ATOM 592 N N . SER A 1 73 ? 61.516 92.403 63.140 1.000 23.033 546 SER A N 1
ATOM 593 C CA . SER A 1 73 ? 61.150 92.645 61.756 1.000 26.570 546 SER A CA 1
ATOM 594 C C . SER A 1 73 ? 62.361 92.611 60.826 1.000 25.786 546 SER A C 1
ATOM 595 O O . SER A 1 73 ? 62.341 93.294 59.792 1.000 22.576 546 SER A O 1
ATOM 598 N N . LEU A 1 74 ? 63.357 91.773 61.155 1.000 21.942 547 LEU A N 1
ATOM 599 C CA . LEU A 1 74 ? 64.558 91.685 60.344 1.000 23.826 547 LEU A CA 1
ATOM 600 C C . LEU A 1 74 ? 64.699 90.359 59.614 1.000 23.958 547 LEU A C 1
ATOM 601 O O . LEU A 1 74 ? 65.708 90.210 58.893 1.000 24.586 547 LEU A O 1
ATOM 606 N N . LEU A 1 75 ? 63.761 89.416 59.834 1.000 21.793 548 LEU A N 1
ATOM 607 C CA . LEU A 1 75 ? 63.903 88.063 59.340 1.000 23.322 548 LEU A CA 1
ATOM 608 C C . LEU A 1 75 ? 62.677 87.634 58.517 1.000 24.590 548 LEU A C 1
ATOM 609 O O . LEU A 1 75 ? 61.517 87.779 58.936 1.000 23.548 548 LEU A O 1
ATOM 614 N N . SER A 1 76 ? 62.966 87.110 57.332 1.000 21.047 549 SER A N 1
ATOM 615 C CA . SER A 1 76 ? 62.007 86.508 56.424 1.000 23.115 549 SER A CA 1
ATOM 616 C C . SER A 1 76 ? 62.396 85.076 56.086 1.000 23.625 549 SER A C 1
ATOM 617 O O . SER A 1 76 ? 63.587 84.726 55.931 1.000 22.376 549 SER A O 1
ATOM 620 N N . LEU A 1 77 ? 61.370 84.234 55.921 1.000 24.977 550 LEU A N 1
ATOM 621 C CA . LEU A 1 77 ? 61.570 82.790 55.821 1.000 22.183 550 LEU A CA 1
ATOM 622 C C . LEU A 1 77 ? 61.258 82.323 54.416 1.000 26.055 550 LEU A C 1
ATOM 623 O O . LEU A 1 77 ? 60.165 82.601 53.912 1.000 26.913 550 LEU A O 1
ATOM 628 N N . THR A 1 78 ? 62.181 81.578 53.812 1.000 22.212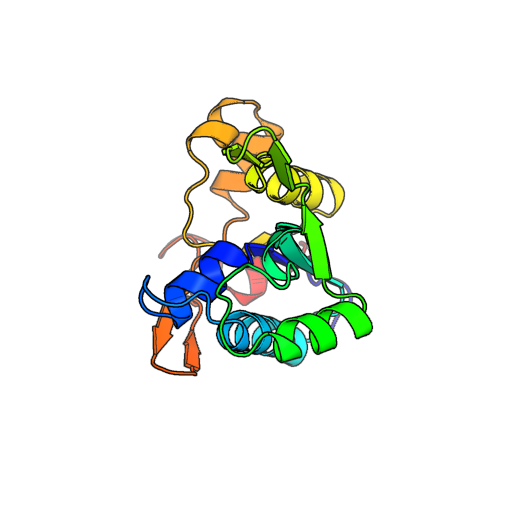 551 THR A N 1
ATOM 629 C CA . THR A 1 78 ? 61.977 81.084 52.471 1.000 25.328 551 THR A CA 1
ATOM 630 C C . THR A 1 78 ? 61.369 79.701 52.592 1.000 23.221 551 THR A C 1
ATOM 631 O O . THR A 1 78 ? 61.644 78.984 53.544 1.000 25.664 551 THR A O 1
ATOM 635 N N . PRO A 1 79 ? 60.448 79.323 51.683 1.000 25.263 552 PRO A N 1
ATOM 636 C CA . PRO A 1 79 ? 59.691 78.083 51.863 1.000 26.041 552 PRO A CA 1
ATOM 637 C C . PRO A 1 79 ? 60.539 76.802 51.874 1.000 27.129 552 PRO A C 1
ATOM 638 O O . PRO A 1 79 ? 61.467 76.645 51.076 1.000 27.264 552 PRO A O 1
ATOM 642 N N . SER A 1 80 ? 60.136 75.878 52.739 1.000 32.042 553 SER A N 1
ATOM 643 C CA . SER A 1 80 ? 60.674 74.526 52.711 1.000 39.081 553 SER A CA 1
ATOM 644 C C . SER A 1 80 ? 59.637 73.590 53.307 1.000 40.388 553 SER A C 1
ATOM 645 O O . SER A 1 80 ? 58.958 73.945 54.257 1.000 38.176 553 SER A O 1
ATOM 648 N N . ARG A 1 81 ? 59.603 72.341 52.845 1.000 44.584 554 ARG A N 1
ATOM 649 C CA . ARG A 1 81 ? 58.666 71.392 53.433 1.000 49.431 554 ARG A CA 1
ATOM 650 C C . ARG A 1 81 ? 59.209 69.981 53.227 1.000 47.230 554 ARG A C 1
ATOM 651 O O . ARG A 1 81 ? 59.990 69.753 52.291 1.000 42.872 554 ARG A O 1
ATOM 659 N N . VAL A 1 82 ? 58.778 69.056 54.103 1.000 49.988 555 VAL A N 1
ATOM 660 C CA . VAL A 1 82 ? 59.205 67.662 54.016 1.000 61.203 555 VAL A CA 1
ATOM 661 C C . VAL A 1 82 ? 58.037 66.840 53.472 1.000 58.982 555 VAL A C 1
ATOM 662 O O . VAL A 1 82 ? 56.996 66.767 54.107 1.000 57.444 555 VAL A O 1
ATOM 666 N N . MET A 1 83 ? 58.198 66.269 52.277 1.000 68.533 556 MET A N 1
ATOM 667 C CA . MET A 1 83 ? 57.185 65.396 51.704 1.000 84.255 556 MET A CA 1
ATOM 668 C C . MET A 1 83 ? 57.785 64.013 51.494 1.000 88.137 556 MET A C 1
ATOM 669 O O . MET A 1 83 ? 58.809 63.895 50.827 1.000 84.563 556 MET A O 1
ATOM 674 N N . ASP A 1 84 ? 57.120 62.984 52.038 1.000 98.583 557 ASP A N 1
ATOM 675 C CA . ASP A 1 84 ? 57.656 61.632 52.046 1.000 103.390 557 ASP A CA 1
ATOM 676 C C . ASP A 1 84 ? 59.103 61.675 52.528 1.000 105.456 557 ASP A C 1
ATOM 677 O O . ASP A 1 84 ? 60.021 61.339 51.776 1.000 105.159 557 ASP A O 1
ATOM 682 N N . GLY A 1 85 ? 59.294 62.150 53.765 1.000 94.242 558 GLY A N 1
ATOM 683 C CA . GLY A 1 85 ? 60.613 62.220 54.374 1.000 93.007 558 GLY A CA 1
ATOM 684 C C . GLY A 1 85 ? 61.679 62.831 53.461 1.000 91.955 558 GLY A C 1
ATOM 685 O O . GLY A 1 85 ? 62.864 62.644 53.708 1.000 92.776 558 GLY A O 1
ATOM 686 N N . LYS A 1 86 ? 61.264 63.565 52.420 1.000 94.172 559 LYS A N 1
ATOM 687 C CA . LYS A 1 86 ? 62.184 64.258 51.530 1.000 96.356 559 LYS A CA 1
ATOM 688 C C . LYS A 1 86 ? 61.938 65.765 51.676 1.000 95.996 559 LYS A C 1
ATOM 689 O O . LYS A 1 86 ? 60.845 66.252 51.399 1.000 93.244 559 LYS A O 1
ATOM 695 N N . ARG A 1 87 ? 62.948 66.494 52.165 1.000 93.283 560 ARG A N 1
ATOM 696 C CA . ARG A 1 87 ? 62.883 67.942 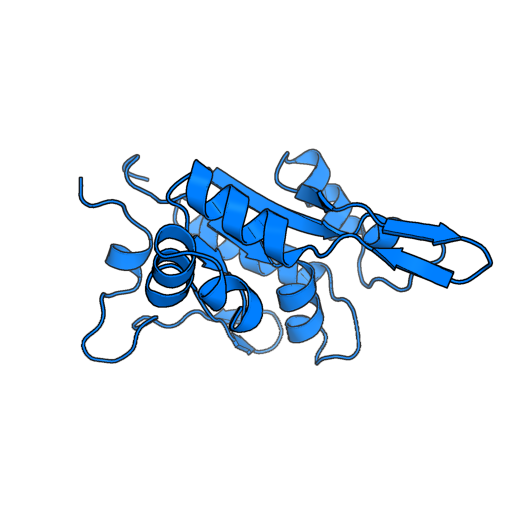52.300 1.000 86.642 560 ARG A CA 1
ATOM 697 C C . ARG A 1 87 ? 62.969 68.565 50.907 1.000 76.377 560 ARG A C 1
ATOM 698 O O . ARG A 1 87 ? 63.920 68.292 50.177 1.000 70.916 560 ARG A O 1
ATOM 706 N N . ILE A 1 88 ? 61.959 69.378 50.549 1.000 65.503 561 ILE A N 1
ATOM 707 C CA . ILE A 1 88 ? 62.022 70.221 49.362 1.000 69.923 561 ILE A CA 1
ATOM 708 C C . ILE A 1 88 ? 62.003 71.692 49.803 1.000 68.021 561 ILE A C 1
ATOM 709 O O . ILE A 1 88 ? 61.174 72.125 50.619 1.000 57.794 561 ILE A O 1
ATOM 714 N N . SER A 1 89 ? 62.991 72.431 49.284 1.000 59.117 562 SER A N 1
ATOM 715 C CA . SER A 1 89 ? 63.155 73.846 49.543 1.000 51.378 562 SER A CA 1
ATOM 716 C C . SER A 1 89 ? 63.083 74.616 48.229 1.000 50.517 562 SER A C 1
ATOM 717 O O . SER A 1 89 ? 63.618 74.174 47.205 1.000 49.698 562 SER A O 1
ATOM 720 N N . SER A 1 90 ? 62.393 75.764 48.280 1.000 41.582 563 SER A N 1
ATOM 721 C CA . SER A 1 90 ? 62.542 76.767 47.249 1.000 39.698 563 SER A CA 1
ATOM 722 C C . SER A 1 90 ? 63.946 77.346 47.345 1.000 33.948 563 SER A C 1
ATOM 723 O O . SER A 1 90 ? 64.474 77.534 48.440 1.000 36.699 563 SER A O 1
ATOM 726 N N . TYR A 1 91 ? 64.530 77.634 46.188 1.000 33.462 564 TYR A N 1
ATOM 727 C CA . TYR A 1 91 ? 65.919 78.056 46.141 1.000 30.152 564 TYR A CA 1
ATOM 728 C C . TYR A 1 91 ? 66.021 79.459 46.706 1.000 27.976 564 TYR A C 1
ATOM 729 O O . TYR A 1 91 ? 65.567 80.404 46.057 1.000 29.233 564 TYR A O 1
ATOM 738 N N . ASP A 1 92 ? 66.677 79.599 47.855 1.000 26.525 565 ASP A N 1
ATOM 739 C CA . ASP A 1 92 ? 66.623 80.853 48.603 1.000 27.144 565 ASP A CA 1
ATOM 740 C C . ASP A 1 92 ? 67.391 81.963 47.890 1.000 27.861 565 ASP A C 1
ATOM 741 O O . ASP A 1 92 ? 67.060 83.152 48.003 1.000 27.199 565 ASP A O 1
ATOM 746 N N . ASP A 1 93 ? 68.381 81.594 47.078 1.000 26.506 566 ASP A N 1
ATOM 747 C CA . ASP A 1 93 ? 69.213 82.580 46.400 1.000 27.532 566 ASP A CA 1
ATOM 748 C C . ASP A 1 93 ? 68.384 83.512 45.500 1.000 27.388 566 ASP A C 1
ATOM 749 O O . ASP A 1 93 ? 68.697 84.701 45.346 1.000 25.795 566 ASP A O 1
ATOM 754 N N . ARG A 1 94 ? 67.299 82.970 44.927 1.000 26.891 567 ARG A N 1
ATOM 755 C CA . ARG A 1 94 ? 66.450 83.764 44.042 1.000 29.794 567 ARG A CA 1
ATOM 756 C C . ARG A 1 94 ? 65.764 84.901 44.806 1.000 26.281 567 ARG A C 1
ATOM 757 O O . ARG A 1 94 ? 65.613 86.018 44.297 1.000 28.964 567 ARG A O 1
ATOM 765 N N . PHE A 1 95 ? 65.370 84.623 46.042 1.000 26.851 568 PHE A N 1
ATOM 766 C CA . PHE A 1 95 ? 64.724 85.646 46.862 1.000 25.698 568 PHE A CA 1
ATOM 767 C C . PHE A 1 95 ? 65.704 86.778 47.162 1.000 25.970 568 PHE A C 1
ATOM 768 O O . PHE A 1 95 ? 65.355 87.955 47.235 1.000 25.796 568 PHE A O 1
ATOM 776 N N . MET A 1 96 ? 66.954 86.416 47.424 1.000 23.017 569 MET A N 1
ATOM 777 C CA . MET A 1 96 ? 67.944 87.415 47.771 1.000 22.977 569 MET A CA 1
ATOM 778 C C . MET A 1 96 ? 68.188 88.355 46.583 1.000 24.363 569 MET A C 1
ATOM 779 O O . MET A 1 96 ? 68.247 89.577 46.756 1.000 26.090 569 MET A O 1
ATOM 784 N N . VAL A 1 97 ? 68.376 87.792 45.388 1.000 25.688 570 VAL A N 1
ATOM 785 C CA . VAL A 1 97 ? 68.682 88.624 44.227 1.000 31.043 570 VAL A CA 1
ATOM 786 C C . VAL A 1 97 ? 67.451 89.481 43.880 1.000 29.085 570 VAL A C 1
ATOM 787 O O . VAL A 1 97 ? 67.568 90.680 43.618 1.000 29.666 570 VAL A O 1
ATOM 791 N N . LYS A 1 98 ? 66.264 88.872 43.950 1.000 30.950 571 LYS A N 1
ATOM 792 C CA . LYS A 1 98 ? 65.032 89.602 43.677 1.000 30.594 571 LYS A CA 1
ATOM 793 C C . LYS A 1 98 ? 64.913 90.774 44.638 1.000 31.335 571 LYS A C 1
ATOM 794 O O . LYS A 1 98 ? 64.554 91.877 44.239 1.000 30.304 571 LYS A O 1
ATOM 800 N N . LEU A 1 99 ? 65.133 90.533 45.942 1.000 27.736 572 LEU A N 1
ATOM 801 C CA . LEU A 1 99 ? 64.987 91.631 46.883 1.000 27.228 572 LEU A CA 1
ATOM 802 C C . LEU A 1 99 ? 66.038 92.696 46.594 1.000 27.433 572 LEU A C 1
ATOM 803 O O . LEU A 1 99 ? 65.766 93.907 46.669 1.000 29.127 572 LEU A O 1
ATOM 808 N N . ALA A 1 100 ? 67.257 92.264 46.231 1.000 30.379 573 ALA A N 1
ATOM 809 C CA . ALA A 1 100 ? 68.294 93.229 45.944 1.000 29.875 573 ALA A CA 1
ATOM 810 C C . ALA A 1 100 ? 67.889 94.092 44.744 1.000 28.902 573 ALA A C 1
ATOM 811 O O . ALA A 1 100 ? 68.188 95.270 44.713 1.000 30.745 573 ALA A O 1
ATOM 813 N N . GLU A 1 101 ? 67.297 93.474 43.737 1.000 32.890 574 GLU A N 1
ATOM 814 C CA . GLU A 1 101 ? 66.750 94.193 42.589 1.000 38.233 574 GLU A CA 1
ATOM 815 C C . GLU A 1 101 ? 65.675 95.201 43.030 1.000 41.079 574 GLU A C 1
ATOM 816 O O . GLU A 1 101 ? 65.780 96.373 42.731 1.000 40.170 574 GLU A O 1
ATOM 822 N N . GLU A 1 102 ? 64.645 94.757 43.768 1.000 35.431 575 GLU A N 1
ATOM 823 C CA . GLU A 1 102 ? 63.576 95.628 44.242 1.000 35.984 575 GLU A CA 1
ATOM 824 C C . GLU A 1 102 ? 64.090 96.840 45.037 1.000 42.179 575 GLU A C 1
ATOM 825 O O . GLU A 1 102 ? 63.475 97.904 44.988 1.000 38.671 575 GLU A O 1
ATOM 831 N N . THR A 1 103 ? 65.175 96.698 45.826 1.000 36.530 576 THR A N 1
ATOM 832 C CA . THR A 1 103 ? 65.558 97.696 46.819 1.000 32.107 576 THR A CA 1
ATOM 833 C C . THR A 1 103 ? 66.798 98.495 46.424 1.000 31.718 576 THR A C 1
ATOM 834 O O . THR A 1 103 ? 67.195 99.389 47.148 1.000 36.414 576 THR A O 1
ATOM 838 N N . ASP A 1 104 ? 67.468 98.158 45.325 1.000 35.854 577 ASP A N 1
ATOM 839 C CA . ASP A 1 104 ? 68.813 98.679 45.068 1.000 39.585 577 ASP A CA 1
ATOM 840 C C . ASP A 1 104 ? 69.776 98.368 46.221 1.000 33.722 577 ASP A C 1
ATOM 841 O O . ASP A 1 104 ? 70.684 99.151 46.524 1.000 29.794 577 ASP A O 1
ATOM 846 N N . GLY A 1 105 ? 69.601 97.179 46.816 1.000 33.511 578 GLY A N 1
ATOM 847 C CA . GLY A 1 105 ? 70.414 96.814 47.965 1.000 29.776 578 GLY A CA 1
ATOM 848 C C . GLY A 1 105 ? 71.621 95.958 47.607 1.000 30.790 578 GLY A C 1
ATOM 849 O O . GLY A 1 105 ? 71.863 95.640 46.455 1.000 29.410 578 GLY A O 1
ATOM 850 N N . ILE A 1 106 ? 72.366 95.574 48.643 1.000 31.110 579 ILE A N 1
ATOM 851 C CA . ILE A 1 106 ? 73.511 94.681 48.487 1.000 30.460 579 ILE A CA 1
ATOM 852 C C . ILE A 1 106 ? 73.204 93.356 49.194 1.000 29.969 579 ILE A C 1
ATOM 853 O O . ILE A 1 106 ? 72.297 93.294 50.024 1.000 25.788 579 ILE A O 1
ATOM 858 N N . ILE A 1 107 ? 73.887 92.288 48.771 1.000 25.150 580 ILE A N 1
ATOM 859 C CA . ILE A 1 107 ? 73.739 90.953 49.318 1.000 27.098 580 ILE A CA 1
ATOM 860 C C . ILE A 1 107 ? 75.019 90.603 50.086 1.000 29.960 580 ILE A C 1
ATOM 861 O O . ILE A 1 107 ? 76.112 90.640 49.494 1.000 25.713 580 ILE A O 1
ATOM 866 N N . VAL A 1 108 ? 74.844 90.250 51.370 1.000 23.567 581 VAL A N 1
ATOM 867 C CA . VAL A 1 108 ? 75.932 89.772 52.219 1.000 22.623 581 VAL A CA 1
ATOM 868 C C . VAL A 1 108 ? 75.963 88.265 52.129 1.000 23.088 581 VAL A C 1
ATOM 869 O O . VAL A 1 108 ? 75.075 87.569 52.621 1.000 21.641 581 VAL A O 1
ATOM 873 N N . SER A 1 109 ? 76.992 87.739 51.470 1.000 21.364 582 SER A N 1
ATOM 874 C CA . SER A 1 109 ? 77.121 86.316 51.205 1.000 20.825 582 SER A CA 1
ATOM 875 C C . SER A 1 109 ? 78.529 86.064 50.673 1.000 22.628 582 SER A C 1
ATOM 876 O O . SER A 1 109 ? 79.076 86.939 50.012 1.000 21.470 582 SER A O 1
ATOM 879 N N . ASN A 1 110 ? 79.081 84.891 50.989 1.000 22.908 583 ASN A N 1
ATOM 880 C CA . ASN A 1 110 ? 80.253 84.384 50.279 1.000 24.337 583 ASN A CA 1
ATOM 881 C C . ASN A 1 110 ? 79.889 83.475 49.114 1.000 29.317 583 ASN A C 1
ATOM 882 O O . ASN A 1 110 ? 80.780 83.033 48.408 1.000 27.893 583 ASN A O 1
ATOM 887 N N . ASP A 1 111 ? 78.600 83.214 48.878 1.000 26.290 584 ASP A N 1
ATOM 888 C CA . ASP A 1 111 ? 78.137 82.604 47.645 1.000 29.294 584 ASP A CA 1
ATOM 889 C C . ASP A 1 111 ? 78.405 83.581 46.506 1.000 33.340 584 ASP A C 1
ATOM 890 O O . ASP A 1 111 ? 78.383 84.798 46.675 1.000 32.201 584 ASP A O 1
ATOM 895 N N . GLN A 1 112 ? 78.677 83.017 45.329 1.000 39.853 585 GLN A N 1
ATOM 896 C CA . GLN A 1 112 ? 79.055 83.785 44.158 1.000 46.421 585 GLN A CA 1
ATOM 897 C C . GLN A 1 112 ? 77.865 83.996 43.221 1.000 44.430 585 GLN A C 1
ATOM 898 O O . GLN A 1 112 ? 77.924 84.881 42.368 1.000 42.917 585 GLN A O 1
ATOM 904 N N . PHE A 1 113 ? 76.814 83.160 43.361 1.000 39.421 586 PHE A N 1
ATOM 905 C CA . PHE A 1 113 ? 75.574 83.293 42.598 1.000 37.581 586 PHE A CA 1
ATOM 906 C C . PHE A 1 113 ? 75.845 83.160 41.095 1.000 39.694 586 PHE A C 1
ATOM 907 O O . PHE A 1 113 ? 75.258 83.876 40.281 1.000 37.859 586 PHE A O 1
ATOM 915 N N . ARG A 1 114 ? 76.749 82.248 40.728 1.000 44.157 587 ARG A N 1
ATOM 916 C CA . ARG A 1 114 ? 77.149 82.125 39.334 1.000 53.932 587 ARG A CA 1
ATOM 917 C C . ARG A 1 114 ? 75.934 81.750 38.488 1.000 47.291 587 ARG A C 1
ATOM 918 O O . ARG A 1 114 ? 75.734 82.333 37.435 1.000 43.655 587 ARG A O 1
ATOM 926 N N . ASP A 1 115 ? 75.132 80.801 38.986 1.000 47.458 588 ASP A N 1
ATOM 927 C CA . ASP A 1 115 ? 73.974 80.258 38.289 1.000 45.011 588 ASP A CA 1
ATOM 928 C C . ASP A 1 115 ? 72.925 81.337 38.008 1.000 48.041 588 ASP A C 1
ATOM 929 O O . ASP A 1 115 ? 72.328 81.326 36.943 1.000 57.437 588 ASP A O 1
ATOM 934 N N . LEU A 1 116 ? 72.739 82.312 38.902 1.000 43.356 589 LEU A N 1
ATOM 935 C CA . LEU A 1 116 ? 71.672 83.302 38.750 1.000 46.103 589 LEU A CA 1
ATOM 936 C C . LEU A 1 116 ? 72.138 84.513 37.952 1.000 45.446 589 LEU A C 1
ATOM 937 O O . LEU A 1 116 ? 71.315 85.208 37.374 1.000 46.368 589 LEU A O 1
ATOM 942 N N . ALA A 1 117 ? 73.441 84.804 37.970 1.000 51.240 590 ALA A N 1
ATOM 943 C CA . ALA A 1 117 ? 73.993 85.865 37.135 1.000 60.374 590 ALA A CA 1
ATOM 944 C C . ALA A 1 117 ? 73.735 85.592 35.649 1.000 66.689 590 ALA A C 1
ATOM 945 O O . ALA A 1 117 ? 73.610 86.524 34.860 1.000 62.278 590 ALA A O 1
ATOM 947 N N . GLU A 1 118 ? 73.617 84.312 35.282 1.000 71.396 591 GLU A N 1
ATOM 948 C CA . GLU A 1 118 ? 73.522 83.899 33.892 1.000 82.702 591 GLU A CA 1
ATOM 949 C C . GLU A 1 118 ? 72.119 84.145 33.341 1.000 79.305 591 GLU A C 1
ATOM 950 O O . GLU A 1 118 ? 71.840 83.799 32.199 1.000 84.747 591 GLU A O 1
ATOM 956 N N . GLU A 1 119 ? 71.241 84.757 34.144 1.000 75.602 592 GLU A N 1
ATOM 957 C CA . GLU A 1 119 ? 69.813 84.700 33.891 1.000 69.715 592 GLU A CA 1
ATOM 958 C C . GLU A 1 119 ? 69.262 86.029 33.389 1.000 69.189 592 GLU A C 1
ATOM 959 O O . GLU A 1 119 ? 68.153 86.071 32.862 1.000 73.549 592 GLU A O 1
ATOM 965 N N . SER A 1 120 ? 69.992 87.123 33.595 1.000 71.885 593 SER A N 1
ATOM 966 C CA . SER A 1 120 ? 69.581 88.394 33.024 1.000 71.196 593 SER A CA 1
ATOM 967 C C . SER A 1 120 ? 70.666 89.435 33.255 1.000 71.053 593 SER A C 1
ATOM 968 O O . SER A 1 120 ? 71.573 89.228 34.052 1.000 70.368 593 SER A O 1
ATOM 971 N N . GLU A 1 121 ? 70.551 90.550 32.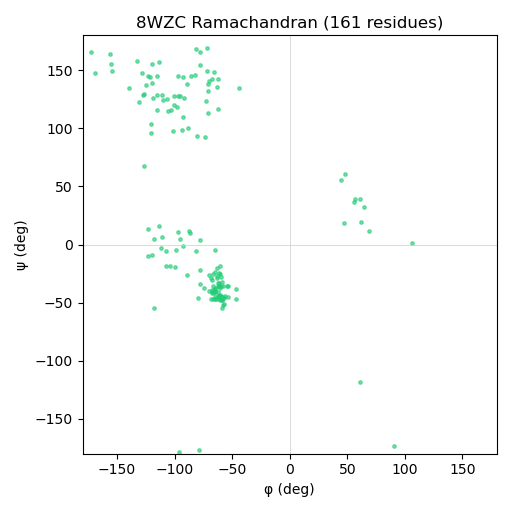533 1.000 75.620 594 GLU A N 1
ATOM 972 C CA . GLU A 1 121 ? 71.531 91.620 32.587 1.000 78.344 594 GLU A CA 1
ATOM 973 C C . GLU A 1 121 ? 71.354 92.366 33.900 1.000 64.371 594 GLU A C 1
ATOM 974 O O . GLU A 1 121 ? 72.322 92.789 34.523 1.000 67.470 594 GLU A O 1
ATOM 980 N N . LYS A 1 122 ? 70.100 92.522 34.309 1.000 58.411 595 LYS A N 1
ATOM 981 C CA . LYS A 1 122 ? 69.820 93.156 35.580 1.000 63.590 595 LYS A CA 1
ATOM 982 C C . LYS A 1 122 ? 70.531 92.384 36.697 1.000 57.464 595 LYS A C 1
ATOM 983 O O . LYS A 1 122 ? 71.199 93.004 37.519 1.000 52.632 595 LYS A O 1
ATOM 989 N N . TRP A 1 123 ? 70.421 91.042 36.661 1.000 49.121 596 TRP A N 1
ATOM 990 C CA . TRP A 1 123 ? 70.840 90.145 37.733 1.000 45.589 596 TRP A CA 1
ATOM 991 C C . TRP A 1 123 ? 72.345 89.921 37.681 1.000 46.253 596 TRP A C 1
ATOM 992 O O . TRP A 1 123 ? 73.034 89.960 38.693 1.000 42.802 596 TRP A O 1
ATOM 1003 N N . MET A 1 124 ? 72.834 89.667 36.465 1.000 49.177 597 MET A N 1
ATOM 1004 C CA . MET A 1 124 ? 74.256 89.620 36.164 1.000 50.219 597 MET A CA 1
ATOM 1005 C C . MET A 1 124 ? 74.945 90.835 36.776 1.000 43.804 597 MET A C 1
ATOM 1006 O O . MET A 1 124 ? 75.974 90.703 37.436 1.000 49.537 597 MET A O 1
ATOM 1011 N N . ALA A 1 125 ? 74.361 92.017 36.573 1.000 42.364 598 ALA A N 1
ATOM 1012 C CA . ALA A 1 125 ? 74.903 93.262 37.099 1.000 45.957 598 ALA A CA 1
ATOM 1013 C C . ALA A 1 125 ? 74.842 93.346 38.632 1.000 50.355 598 ALA A C 1
ATOM 1014 O O . ALA A 1 125 ? 75.754 93.881 39.256 1.000 47.423 598 ALA A O 1
ATOM 1016 N N . ILE A 1 126 ? 73.737 92.900 39.245 1.000 43.386 599 ILE A N 1
ATOM 1017 C CA . ILE A 1 126 ? 73.641 92.922 40.698 1.000 40.791 599 ILE A CA 1
ATOM 1018 C C . ILE A 1 126 ? 74.801 92.089 41.262 1.000 40.269 599 ILE A C 1
ATOM 1019 O O . ILE A 1 126 ? 75.542 92.498 42.155 1.000 36.855 599 ILE A O 1
ATOM 1024 N N . ILE A 1 127 ? 74.999 90.933 40.659 1.000 33.645 600 ILE A N 1
ATOM 1025 C CA . ILE A 1 127 ? 75.978 89.992 41.155 1.000 41.014 600 ILE A CA 1
ATOM 1026 C C . ILE A 1 127 ? 77.396 90.537 40.963 1.000 48.697 600 ILE A C 1
ATOM 1027 O O . ILE A 1 127 ? 78.255 90.311 41.803 1.000 44.595 600 ILE A O 1
ATOM 1032 N N . ARG A 1 128 ? 77.610 91.366 39.942 1.000 47.910 601 ARG A N 1
ATOM 1033 C CA . ARG A 1 128 ? 78.930 91.912 39.682 1.000 50.991 601 ARG A CA 1
ATOM 1034 C C . ARG A 1 128 ? 79.231 93.061 40.647 1.000 44.433 601 ARG A C 1
ATOM 1035 O O . ARG A 1 128 ? 80.389 93.233 41.042 1.000 53.912 601 ARG A O 1
ATOM 1043 N N . GLU A 1 129 ? 78.220 93.855 41.040 1.000 39.092 602 GLU A N 1
ATOM 1044 C CA . GLU A 1 129 ? 78.527 95.092 41.743 1.000 42.400 602 GLU A CA 1
ATOM 1045 C C . GLU A 1 129 ? 77.935 95.170 43.157 1.000 37.592 602 GLU A C 1
ATOM 1046 O O . GLU A 1 129 ? 78.232 96.137 43.852 1.000 33.667 602 GLU A O 1
ATOM 1052 N N . ARG A 1 130 ? 77.060 94.227 43.579 1.000 36.813 603 ARG A N 1
ATOM 1053 C CA . ARG A 1 130 ? 76.309 94.429 44.823 1.000 34.934 603 ARG A CA 1
ATOM 1054 C C . ARG A 1 130 ? 76.517 93.299 45.848 1.000 34.443 603 ARG A C 1
ATOM 1055 O O . ARG A 1 130 ? 75.818 93.282 46.853 1.000 29.363 603 ARG A O 1
ATOM 1063 N N . LEU A 1 131 ? 77.516 92.440 45.635 1.000 32.777 604 LEU A N 1
ATOM 1064 C CA . LEU A 1 131 ? 77.797 91.283 46.476 1.000 35.272 604 LEU A CA 1
ATOM 1065 C C . LEU A 1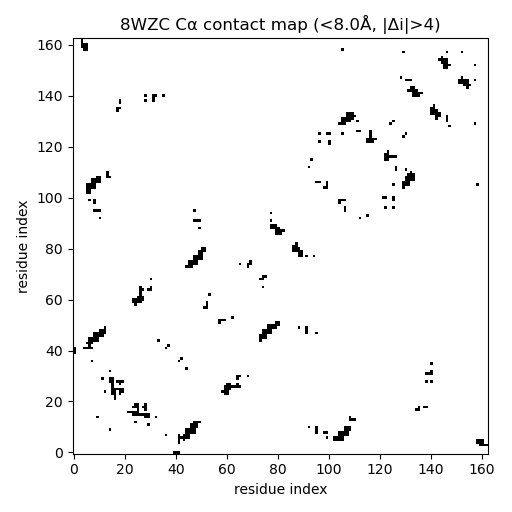 131 ? 78.887 91.628 47.478 1.000 32.232 604 LEU A C 1
ATOM 1066 O O . LEU A 1 131 ? 79.929 92.120 47.101 1.000 27.582 604 LEU A O 1
ATOM 1071 N N . LEU A 1 132 ? 78.631 91.377 48.774 1.000 26.742 605 LEU A N 1
ATOM 1072 C CA . LEU A 1 132 ? 79.540 91.752 49.853 1.000 23.592 605 LEU A CA 1
ATOM 1073 C C . LEU A 1 132 ? 79.956 90.503 50.621 1.000 24.445 605 LEU A C 1
ATOM 1074 O O . LEU A 1 132 ? 79.146 89.913 51.381 1.000 23.733 605 LEU A O 1
ATOM 1079 N N . PRO A 1 133 ? 81.188 90.014 50.383 1.000 25.880 606 PRO A N 1
ATOM 1080 C CA . PRO A 1 133 ? 81.715 88.853 51.121 1.000 23.109 606 PRO A CA 1
ATOM 1081 C C . PRO A 1 133 ? 82.253 89.268 52.486 1.000 21.978 606 PRO A C 1
ATOM 1082 O O . PRO A 1 133 ? 82.324 90.450 52.800 1.000 23.708 606 PRO A O 1
ATOM 1086 N N . PHE A 1 134 ? 82.531 88.262 53.357 1.000 23.946 607 PHE A N 1
ATOM 1087 C CA . PHE A 1 134 ? 82.825 88.527 54.734 1.000 21.476 607 PHE A CA 1
ATOM 1088 C C . PHE A 1 134 ? 83.641 87.368 55.304 1.000 20.489 607 PHE A C 1
ATOM 1089 O O . PHE A 1 134 ? 83.713 86.298 54.709 1.000 20.769 607 PHE A O 1
ATOM 1097 N N . THR A 1 135 ? 84.241 87.675 56.460 1.000 21.775 608 THR A N 1
ATOM 1098 C CA . THR A 1 135 ? 85.104 86.816 57.247 1.000 29.651 608 THR A CA 1
ATOM 1099 C C . THR A 1 135 ? 84.590 86.803 58.679 1.000 23.866 608 THR A C 1
ATOM 1100 O O . THR A 1 135 ? 84.163 87.831 59.183 1.000 26.036 608 THR A O 1
ATOM 1104 N N . PHE A 1 136 ? 84.749 85.694 59.386 1.000 21.727 609 PHE A N 1
ATOM 1105 C CA . PHE A 1 136 ? 84.646 85.741 60.828 1.000 20.383 609 PHE A CA 1
ATOM 1106 C C . PHE A 1 136 ? 85.987 85.385 61.436 1.000 19.694 609 PHE A C 1
ATOM 1107 O O . PHE A 1 136 ? 86.673 84.498 60.940 1.000 20.069 609 PHE A O 1
ATOM 1115 N N . VAL A 1 137 ? 86.289 86.015 62.536 1.000 18.887 610 VAL A N 1
ATOM 1116 C CA . VAL A 1 137 ? 87.301 85.545 63.476 1.000 19.616 610 VAL A CA 1
ATOM 1117 C C . VAL A 1 137 ? 86.631 85.313 64.823 1.000 19.705 610 VAL A C 1
ATOM 1118 O O . VAL A 1 137 ? 86.405 86.245 65.592 1.000 19.253 610 VAL A O 1
ATOM 1122 N N . GLY A 1 138 ? 86.245 84.071 65.088 1.000 20.332 611 GLY A N 1
ATOM 1123 C CA . GLY A 1 138 ? 85.414 83.808 66.263 1.000 22.098 611 GLY A CA 1
ATOM 1124 C C . GLY A 1 138 ? 84.114 84.585 66.110 1.000 21.163 611 GLY A C 1
ATOM 1125 O O . GLY A 1 138 ? 83.409 84.373 65.121 1.000 21.630 611 GLY A O 1
ATOM 1126 N N . ASN A 1 139 ? 83.847 85.512 67.037 1.000 22.934 612 ASN A N 1
ATOM 1127 C CA . ASN A 1 139 ? 82.632 86.324 67.019 1.000 25.974 612 ASN A CA 1
ATOM 1128 C C . ASN A 1 139 ? 82.853 87.691 66.383 1.000 26.974 612 ASN A C 1
ATOM 1129 O O . ASN A 1 139 ? 81.953 88.511 66.440 1.000 26.300 612 ASN A O 1
ATOM 1134 N N . LEU A 1 140 ? 84.012 87.930 65.735 1.000 26.328 613 LEU A N 1
ATOM 1135 C CA . LEU A 1 140 ? 84.267 89.204 65.077 1.000 24.551 613 LEU A CA 1
ATOM 1136 C C . LEU A 1 140 ? 83.970 89.072 63.597 1.000 24.594 613 LEU A C 1
ATOM 1137 O O . LEU A 1 140 ? 84.528 88.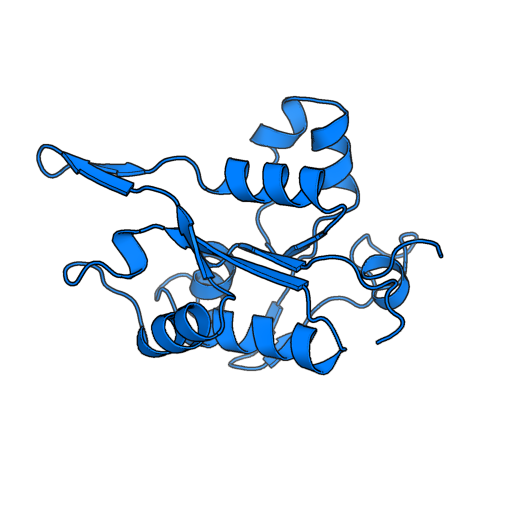217 62.919 1.000 23.073 613 LEU A O 1
ATOM 1142 N N . PHE A 1 141 ? 83.002 89.868 63.138 1.000 21.210 614 PHE A N 1
ATOM 1143 C CA . PHE A 1 141 ? 82.557 89.857 61.775 1.000 21.811 614 PHE A CA 1
ATOM 1144 C C . PHE A 1 141 ? 83.387 90.916 61.061 1.000 23.621 614 PHE A C 1
ATOM 1145 O O . PHE A 1 141 ? 83.412 92.055 61.509 1.000 25.718 614 PHE A O 1
ATOM 1153 N N . MET A 1 142 ? 84.049 90.536 59.973 1.000 24.381 615 MET A N 1
ATOM 1154 C CA . MET A 1 142 ? 84.991 91.442 59.306 1.000 24.295 615 MET A CA 1
ATOM 1155 C C . MET A 1 142 ? 84.602 91.506 57.845 1.000 24.097 615 MET A C 1
ATOM 1156 O O . MET A 1 142 ? 84.382 90.482 57.239 1.000 24.740 615 MET A O 1
ATOM 1161 N N . VAL A 1 143 ? 84.441 92.729 57.320 1.000 28.321 616 VAL A N 1
ATOM 1162 C CA . VAL A 1 143 ? 84.066 92.905 55.936 1.000 28.083 616 VAL A CA 1
ATOM 1163 C C . VAL A 1 143 ? 85.159 93.725 55.257 1.000 28.261 616 VAL A C 1
ATOM 1164 O O . VAL A 1 143 ? 85.729 94.625 55.831 1.000 25.455 616 VAL A O 1
ATOM 1168 N N . PRO A 1 144 ? 85.465 93.452 53.995 1.000 26.438 617 PRO A N 1
ATOM 1169 C CA . PRO A 1 144 ? 86.600 94.155 53.372 1.000 29.409 617 PRO A CA 1
ATOM 1170 C C . PRO A 1 144 ? 86.346 95.636 53.096 1.000 32.842 617 PRO A C 1
ATOM 1171 O O . PRO A 1 144 ? 85.260 95.978 52.618 1.000 32.404 617 PRO A O 1
ATOM 1175 N N . ASP A 1 145 ? 87.345 96.492 53.365 1.000 34.269 618 ASP A N 1
ATOM 1176 C CA . ASP A 1 145 ? 87.328 97.882 52.931 1.000 38.003 618 ASP A CA 1
ATOM 1177 C C . ASP A 1 145 ? 87.259 98.016 51.411 1.000 38.876 618 ASP A C 1
ATOM 1178 O O . ASP A 1 145 ? 86.843 99.066 50.921 1.000 38.215 618 ASP A O 1
ATOM 1183 N N . ASP A 1 146 ? 87.603 96.938 50.695 1.000 38.549 619 ASP A N 1
ATOM 1184 C CA . ASP A 1 146 ? 87.735 96.891 49.245 1.000 38.225 619 ASP A CA 1
ATOM 1185 C C . ASP A 1 146 ? 86.876 95.750 48.691 1.000 31.674 619 ASP A C 1
ATOM 1186 O O . ASP A 1 146 ? 87.386 94.754 48.187 1.000 35.982 619 ASP A O 1
ATOM 1191 N N . PRO A 1 147 ? 85.526 95.825 48.756 1.000 37.926 620 PRO A N 1
ATOM 1192 C CA . PRO A 1 147 ? 84.667 94.670 48.434 1.000 36.103 620 PRO A CA 1
ATOM 1193 C C . PRO A 1 147 ? 84.783 94.139 47.006 1.000 38.538 620 PRO A C 1
ATOM 1194 O O . PRO A 1 147 ? 84.519 92.954 46.724 1.000 32.296 620 PRO A O 1
ATOM 1198 N N . LEU A 1 148 ? 85.214 95.030 46.101 1.000 41.134 621 LEU A N 1
ATOM 1199 C CA . LEU A 1 148 ? 85.386 94.658 44.705 1.000 44.222 621 LEU A CA 1
ATOM 1200 C C . LEU A 1 148 ? 86.861 94.696 44.306 1.000 48.984 621 LEU A C 1
ATOM 1201 O O . LEU A 1 148 ? 87.176 94.653 43.120 1.000 47.978 621 LEU A O 1
ATOM 1206 N N . GLY A 1 149 ? 87.768 94.728 45.293 1.000 52.582 622 GLY A N 1
ATOM 1207 C CA . GLY A 1 149 ? 89.193 94.718 45.009 1.000 53.263 622 GLY A CA 1
ATOM 1208 C C . GLY A 1 149 ? 89.752 96.127 44.854 1.000 51.570 622 GLY A C 1
ATOM 1209 O O . GLY A 1 149 ? 89.043 97.107 45.055 1.000 46.076 622 GLY A O 1
ATOM 1210 N N . ARG A 1 150 ? 91.027 96.199 44.463 1.000 59.257 623 ARG A N 1
ATOM 1211 C CA . ARG A 1 150 ? 91.861 97.372 44.682 1.000 63.271 623 ARG A CA 1
ATOM 1212 C C . ARG A 1 150 ? 91.432 98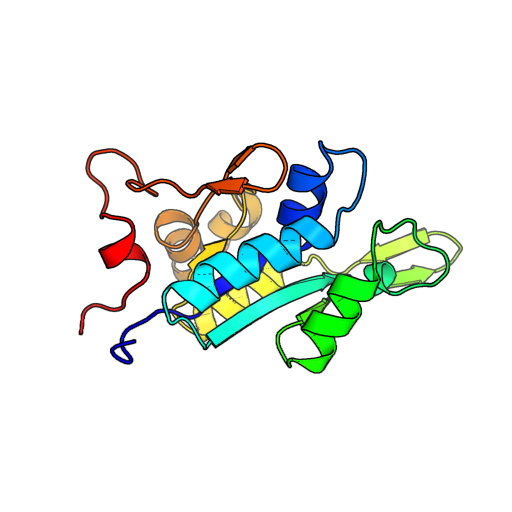.587 43.867 1.000 57.660 623 ARG A C 1
ATOM 1213 O O . ARG A 1 150 ? 91.660 99.705 44.318 1.000 60.689 623 ARG A O 1
ATOM 1221 N N . ASN A 1 151 ? 90.849 98.372 42.680 1.000 60.032 624 ASN A N 1
ATOM 1222 C CA . ASN A 1 151 ? 90.381 99.484 41.865 1.000 70.408 624 ASN A CA 1
ATOM 1223 C C . ASN A 1 151 ? 88.873 99.711 42.021 1.000 68.367 624 ASN A C 1
ATOM 1224 O O . ASN A 1 151 ? 88.359 100.698 41.495 1.000 67.317 624 ASN A O 1
ATOM 1229 N N . GLY A 1 152 ? 88.174 98.842 42.775 1.000 55.109 625 GLY A N 1
ATOM 1230 C CA . GLY A 1 152 ? 86.743 98.982 42.976 1.000 46.226 625 GLY A CA 1
ATOM 1231 C C . GLY A 1 152 ? 86.469 100.056 44.013 1.000 44.798 625 GLY A C 1
ATOM 1232 O O . GLY A 1 152 ? 87.407 100.660 44.519 1.000 46.458 625 GLY A O 1
ATOM 1233 N N . PRO A 1 153 ? 85.202 100.300 44.405 1.000 40.722 626 PRO A N 1
ATOM 1234 C CA . PRO A 1 153 ? 84.914 101.316 45.411 1.000 41.810 626 PRO A CA 1
ATOM 1235 C C . PRO A 1 153 ? 85.334 100.926 46.816 1.000 39.205 626 PRO A C 1
ATOM 1236 O O . PRO A 1 153 ? 85.719 99.788 47.088 1.000 42.445 626 PRO A O 1
ATOM 1240 N N . THR A 1 154 ? 85.285 101.915 47.692 1.000 39.179 627 THR A N 1
ATOM 1241 C CA . THR A 1 154 ? 85.513 101.685 49.101 1.000 43.876 627 THR A CA 1
ATOM 1242 C C . THR A 1 154 ? 84.219 101.090 49.666 1.000 42.398 627 THR A C 1
ATOM 1243 O O . THR A 1 154 ? 83.165 101.150 49.017 1.000 32.622 627 THR A O 1
ATOM 1247 N N . LEU A 1 155 ? 84.317 100.537 50.873 1.000 39.414 628 LEU A N 1
ATOM 1248 C CA . LEU A 1 155 ? 83.160 99.931 51.509 1.000 34.680 628 LEU A CA 1
ATOM 1249 C C . LEU A 1 155 ? 82.069 101.002 51.697 1.000 38.189 628 LEU A C 1
ATOM 1250 O O . LEU A 1 155 ? 80.909 100.787 51.334 1.000 34.121 628 LEU A O 1
ATOM 1255 N N . ASP A 1 156 ? 82.477 102.171 52.228 1.000 40.336 629 ASP A N 1
ATOM 1256 C CA . ASP A 1 156 ? 81.586 103.299 52.501 1.000 44.316 629 ASP A CA 1
ATOM 1257 C C . ASP A 1 156 ? 80.789 103.682 51.259 1.000 41.280 629 ASP A C 1
ATOM 1258 O O . ASP A 1 156 ? 79.587 103.876 51.349 1.000 43.299 629 ASP A O 1
ATOM 1263 N N . GLU A 1 157 ? 81.458 103.763 50.109 1.000 40.290 630 GLU A N 1
ATOM 1264 C CA . GLU A 1 157 ? 80.807 104.117 48.858 1.000 43.518 630 GLU A CA 1
ATOM 1265 C C . GLU A 1 157 ? 79.864 102.993 48.455 1.000 39.852 630 GLU A C 1
ATOM 1266 O O . GLU A 1 157 ? 78.783 103.222 47.910 1.000 37.423 630 GLU A O 1
ATOM 1272 N N . PHE A 1 158 ? 80.335 101.766 48.691 1.000 38.617 631 PHE A N 1
ATOM 1273 C CA . PHE A 1 158 ? 79.650 100.546 48.291 1.000 34.731 631 PHE A CA 1
ATOM 1274 C C . PHE A 1 158 ? 78.257 100.431 48.934 1.000 26.900 631 PHE A C 1
ATOM 1275 O O . PHE A 1 158 ? 77.334 99.945 48.302 1.000 32.981 631 PHE A O 1
ATOM 1283 N N . LEU A 1 159 ? 78.163 100.908 50.167 1.000 29.133 632 LEU A N 1
ATOM 1284 C CA . LEU A 1 159 ? 77.007 100.728 51.033 1.000 33.197 632 LEU A CA 1
ATOM 1285 C C . LEU A 1 159 ? 76.069 101.936 50.950 1.000 37.192 632 LEU A C 1
ATOM 1286 O O . LEU A 1 159 ? 75.059 101.961 51.663 1.000 30.742 632 LEU A O 1
ATOM 1291 N N . LYS A 1 160 ? 76.391 102.888 50.048 1.000 40.947 633 LYS A N 1
ATOM 1292 C CA . LYS A 1 160 ? 75.576 104.069 49.773 1.000 40.859 633 LYS A CA 1
ATOM 1293 C C . LYS A 1 160 ? 75.127 104.115 48.323 1.000 49.122 633 LYS A C 1
ATOM 1294 O O . LYS A 1 160 ? 75.784 103.565 47.441 1.000 45.882 633 LYS A O 1
ATOM 1300 N N . LYS A 1 161 ? 74.005 104.815 48.109 1.000 59.076 634 LYS A N 1
ATOM 1301 C CA . LYS A 1 161 ? 73.583 105.236 46.783 1.000 68.964 634 LYS A CA 1
ATOM 1302 C C . LYS A 1 161 ? 74.336 106.516 46.438 1.000 80.110 634 LYS A C 1
ATOM 1303 O O . LYS A 1 161 ? 74.617 107.319 47.330 1.000 89.496 634 LYS A O 1
ATOM 1309 N N . PRO A 1 162 ? 74.696 106.754 45.155 1.000 88.634 635 PRO A N 1
ATOM 1310 C CA . PRO A 1 162 ? 75.169 108.072 44.734 1.000 90.282 635 PRO A CA 1
ATOM 1311 C C . PRO A 1 162 ? 74.011 109.040 44.964 1.000 89.135 635 PRO A C 1
ATOM 1312 O O . PRO A 1 162 ? 72.937 108.858 44.388 1.000 88.342 635 PRO A O 1
ATOM 1316 N N . ALA A 1 163 ? 74.214 110.008 45.869 1.000 85.222 636 ALA A N 1
ATOM 1317 C CA . ALA A 1 163 ? 73.146 110.890 46.323 1.000 89.163 636 ALA A CA 1
ATOM 1318 C C . ALA A 1 163 ? 73.344 112.296 45.738 1.000 88.997 636 ALA A C 1
ATOM 1319 O O . ALA A 1 163 ? 74.252 112.453 44.890 1.000 83.607 636 ALA A O 1
#

Secondary structure (DSSP, 8-state):
--S-BPPEEEEHHHHHHHHTTTTS-BHHHHHHHHHHHHHTT---EEEEEEGGGG-TTS--BTTHHHHHHHHTT-EEEE-EEEETTEEEE--HHHHHHHHHHHHT-EEE-S---HHHHTT-HHHHHHHHHSEE--EEETTEEE--S-TT-TTS--HHHHTB---

GO terms:
  GO:0005515 protein binding (F, IPI)

Organism: Homo sapiens (NCBI:txid9606)

Foldseek 3Di:
DPVQFFAEEEAQQQQQCQLVVVPASHNLSVVLVVVVVVVVVDPRAAYEDAPCLPPPPDGHHPSVSVVVCVVVVRYDHFYWDADPNRIDGDDCVVVRLVVCLVGVAAYEHPDQCPVQLVPDVSSVVNSLQRYWYWHDDNSDIGTDLARNDDPHHGVVPSRGDPD

B-factor: mean 45.17, std 28.75, range [16.33, 218.86]

Solvent-accessible surface area: 9203 Å² total; per-residue (Å²): 104,112,104,24,30,14,36,0,0,0,6,0,23,35,0,0,53,33,30,6,153,126,140,71,11,6,0,83,0,0,22,37,0,7,93,54,0,94,106,84,16,2,136,82,8,19,0,17,0,10,79,65,2,76,40,207,136,32,138,22,102,61,52,101,20,0,88,112,8,114,83,111,101,15,13,47,65,1,54,11,139,80,89,150,79,146,98,77,62,51,100,24,8,96,80,0,0,103,39,2,60,136,36,74,1,0,2,0,1,54,51,109,1,193,83,8,9,144,90,50,137,99,12,57,20,7,20,132,69,54,22,0,47,12,71,29,92,60,91,105,10,94,20,42,115,76,14,73,30,230,144,26,54,70,8,74,108,7,1,75,75,132,123

Nearest PDB structures (foldseek):
  8wzc-assembly1_A  TM=1.006E+00  e=1.321E-36  Homo sapiens
  7ndj-assembly2_B  TM=9.611E-01  e=4.045E-23  Mus musculus
  7ndi-assembly4_D  TM=9.559E-01  e=4.317E-23  Mus musculus
  7ndj-assembly1_A  TM=9.509E-01  e=9.445E-23  Mus musculus
  3v33-assembly2_B  TM=9.668E-01  e=1.699E-22  Homo sapiens